Protein AF-W0SGZ9-F1 (afdb_monomer)

Foldseek 3Di:
DDPPPQPPVNVLVLLLVLLVVVLVVCVVVVPQLVQADPLAGVLCVSCVNSVHHSVSCVPRVSNVVVRVVVSVVCVVVVNGDDCPCVPPCPPPPVVVVVVVVVVVVVVVVVVVVVVVVVVVVVVVVVVVVVVVVVVVVVVQVVCCVVPVDGDDD

Secondary structure (DSSP, 8-state):
-------HHHHHHHHHHHHHHHHHHHHHHT-TTTTEETTEE-HHHHHHHTTS-HHHHHH-HHHHHHHHHHHHHHHHTTSS--GGGTTT-TT-HHHHHHHHHHHHHHHHHHHHHHHHHHHHHHHHHHHHHHHHHHHHHHHHHHHHHHHSSPPP-

Structure (mmCIF, N/CA/C/O backbone):
data_AF-W0SGZ9-F1
#
_entry.id   AF-W0SGZ9-F1
#
loop_
_atom_site.group_PDB
_atom_site.id
_atom_site.type_symbol
_atom_site.label_atom_id
_atom_site.label_alt_id
_atom_site.label_comp_id
_atom_site.label_asym_id
_atom_site.label_entity_id
_atom_site.label_seq_id
_atom_site.pdbx_PDB_ins_code
_atom_site.Cartn_x
_atom_site.Cartn_y
_atom_site.Cartn_z
_atom_site.occupancy
_atom_site.B_iso_or_equiv
_atom_site.auth_seq_id
_atom_site.auth_comp_id
_atom_site.auth_asym_id
_atom_site.auth_atom_id
_atom_site.pdbx_PDB_model_num
ATOM 1 N N . MET A 1 1 ? -41.152 5.517 -8.531 1.00 39.69 1 MET A N 1
ATOM 2 C CA . MET A 1 1 ? -40.254 4.669 -7.718 1.00 39.69 1 MET A CA 1
ATOM 3 C C . MET A 1 1 ? -40.495 5.001 -6.258 1.00 39.69 1 MET A C 1
ATOM 5 O O . MET A 1 1 ? -40.288 6.141 -5.868 1.00 39.69 1 MET A O 1
ATOM 9 N N . ILE A 1 2 ? -41.024 4.054 -5.486 1.00 41.25 2 ILE A N 1
ATOM 10 C CA . ILE A 1 2 ? -41.340 4.243 -4.067 1.00 41.25 2 ILE A CA 1
ATOM 11 C C . ILE A 1 2 ? -40.012 4.235 -3.307 1.00 41.25 2 ILE A C 1
ATOM 13 O O . ILE A 1 2 ? -39.341 3.204 -3.261 1.00 41.25 2 ILE A O 1
ATOM 17 N N . GLN A 1 3 ? -39.609 5.371 -2.736 1.00 47.22 3 GLN A N 1
ATOM 18 C CA . GLN A 1 3 ? -38.579 5.365 -1.703 1.00 47.22 3 GLN A CA 1
ATOM 19 C C . GLN A 1 3 ? -39.160 4.608 -0.507 1.00 47.22 3 GLN A C 1
ATOM 21 O O . GLN A 1 3 ? -39.970 5.150 0.242 1.00 47.22 3 GLN A O 1
ATOM 26 N N . LEU A 1 4 ? -38.811 3.323 -0.362 1.00 51.94 4 LEU A N 1
ATOM 27 C CA . LEU A 1 4 ? -39.098 2.590 0.865 1.00 51.94 4 LEU A CA 1
ATOM 28 C C . LEU A 1 4 ? -38.372 3.316 1.996 1.00 51.94 4 LEU A C 1
ATOM 30 O O . LEU A 1 4 ? -37.148 3.228 2.115 1.00 51.94 4 LEU A O 1
ATOM 34 N N . ASN A 1 5 ? -39.145 4.036 2.804 1.00 58.41 5 ASN A N 1
ATOM 35 C CA . ASN A 1 5 ? -38.713 4.638 4.052 1.00 58.41 5 ASN A CA 1
ATOM 36 C C . ASN A 1 5 ? -38.356 3.499 5.017 1.00 58.41 5 ASN A C 1
ATOM 38 O O . ASN A 1 5 ? -39.192 3.026 5.788 1.00 58.41 5 ASN A O 1
ATOM 42 N N . ARG A 1 6 ? -37.140 2.958 4.882 1.00 61.91 6 ARG A N 1
ATOM 43 C CA . ARG A 1 6 ? -36.626 1.919 5.774 1.00 61.91 6 ARG A CA 1
ATOM 44 C C . ARG A 1 6 ? -36.625 2.501 7.179 1.00 61.91 6 ARG A C 1
ATOM 46 O O . ARG A 1 6 ? -36.028 3.552 7.406 1.00 61.91 6 ARG A O 1
ATOM 53 N N . SER A 1 7 ? -37.282 1.816 8.113 1.00 77.88 7 SER A N 1
ATOM 54 C CA . SER A 1 7 ? -37.241 2.202 9.526 1.00 77.88 7 SER A CA 1
ATOM 55 C C . SER A 1 7 ? -35.782 2.326 9.973 1.00 77.88 7 SER A C 1
ATOM 57 O O . SER A 1 7 ? -34.932 1.548 9.529 1.00 77.88 7 SER A O 1
ATOM 59 N N . GLY A 1 8 ? -35.479 3.266 10.873 1.00 73.06 8 GLY A N 1
ATOM 60 C CA . GLY A 1 8 ? -34.124 3.443 11.410 1.00 73.06 8 GLY A CA 1
ATOM 61 C C . GLY A 1 8 ? -33.523 2.136 11.947 1.00 73.06 8 GLY A C 1
ATOM 62 O O . GLY A 1 8 ? -32.326 1.902 11.804 1.00 73.06 8 GLY A O 1
ATOM 63 N N . GLN A 1 9 ? -34.366 1.227 12.448 1.00 77.44 9 GLN A N 1
ATOM 64 C CA . GLN A 1 9 ? -33.966 -0.120 12.866 1.00 77.44 9 GLN A CA 1
ATOM 65 C C . GLN A 1 9 ? -33.533 -1.013 11.691 1.00 77.44 9 GLN A C 1
ATOM 67 O O . GLN A 1 9 ? -32.515 -1.693 11.772 1.00 77.44 9 GLN A O 1
ATOM 72 N N . GLN A 1 10 ? -34.254 -0.984 10.567 1.00 81.69 10 GLN A N 1
ATOM 73 C CA . GLN A 1 10 ? -33.888 -1.744 9.364 1.00 81.69 10 GLN A CA 1
ATOM 74 C C . GLN A 1 10 ? -32.591 -1.216 8.743 1.00 81.69 10 GLN A C 1
ATOM 76 O O . GLN A 1 10 ? -31.766 -1.996 8.268 1.00 81.69 10 GLN A O 1
ATOM 81 N N . LEU A 1 11 ? -32.390 0.106 8.769 1.00 81.88 11 LEU A N 1
ATOM 82 C CA . LEU A 1 11 ? -31.142 0.718 8.319 1.00 81.88 11 LEU A CA 1
ATOM 83 C C . LEU A 1 11 ? -29.972 0.333 9.237 1.00 81.88 11 LEU A C 1
ATOM 85 O O . LEU A 1 11 ? -28.889 0.018 8.747 1.00 81.88 11 LEU A O 1
ATOM 89 N N . ALA A 1 12 ? -30.199 0.288 10.553 1.00 82.25 12 ALA A N 1
ATOM 90 C CA . ALA A 1 12 ? -29.200 -0.153 11.521 1.00 82.25 12 ALA A CA 1
ATOM 91 C C . ALA A 1 12 ? -28.751 -1.602 11.267 1.00 82.25 12 ALA A C 1
ATOM 93 O O . ALA A 1 12 ? -27.548 -1.857 11.227 1.00 82.25 12 ALA A O 1
ATOM 94 N N . VAL A 1 13 ? -29.691 -2.521 11.020 1.00 84.81 13 VAL A N 1
ATOM 95 C CA . VAL A 1 13 ? -29.387 -3.924 10.679 1.00 84.81 13 VAL A CA 1
ATOM 96 C C . VAL A 1 13 ? -28.627 -4.025 9.354 1.00 84.81 13 VAL A C 1
ATOM 98 O O . VAL A 1 13 ? -27.634 -4.745 9.263 1.00 84.81 13 VAL A O 1
ATOM 101 N N . ALA A 1 14 ? -29.037 -3.265 8.334 1.00 86.69 14 ALA A N 1
ATOM 102 C CA . ALA A 1 14 ? -28.352 -3.257 7.042 1.00 86.69 14 ALA A CA 1
ATOM 103 C C . ALA A 1 14 ? -26.893 -2.779 7.150 1.00 86.69 14 ALA A C 1
ATOM 105 O O . ALA A 1 14 ? -26.020 -3.327 6.482 1.00 86.69 14 ALA A O 1
ATOM 106 N N . ASN A 1 15 ? -26.617 -1.793 8.007 1.00 87.25 15 ASN A N 1
ATOM 107 C CA . ASN A 1 15 ? -25.258 -1.294 8.224 1.00 87.25 15 ASN A CA 1
ATOM 108 C C . ASN A 1 15 ? -24.363 -2.308 8.949 1.00 87.25 15 ASN A C 1
ATOM 110 O O . ASN A 1 15 ? -23.189 -2.418 8.610 1.00 87.25 15 ASN A O 1
ATOM 114 N N . VAL A 1 16 ? -24.910 -3.076 9.898 1.00 88.31 16 VAL A N 1
ATOM 115 C CA . VAL A 1 16 ? -24.170 -4.171 10.551 1.00 88.31 16 VAL A CA 1
ATOM 116 C C . VAL A 1 16 ? -23.802 -5.245 9.534 1.00 88.31 16 VAL A C 1
ATOM 118 O O . VAL A 1 16 ? -22.662 -5.698 9.518 1.00 88.31 16 VAL A O 1
ATOM 121 N N . LYS A 1 17 ? -24.737 -5.605 8.644 1.00 89.75 17 LYS A N 1
ATOM 122 C CA . LYS A 1 17 ? -24.463 -6.573 7.578 1.00 89.75 17 LYS A CA 1
ATOM 123 C C . LYS A 1 17 ? -23.340 -6.094 6.653 1.00 89.75 17 LYS A C 1
ATOM 125 O O . LYS A 1 17 ? -22.381 -6.823 6.458 1.00 89.75 17 LYS A O 1
ATOM 130 N N . LYS A 1 18 ? -23.421 -4.849 6.165 1.00 90.06 18 LYS A N 1
ATOM 131 C CA . LYS A 1 18 ? -22.369 -4.236 5.334 1.00 90.06 18 LYS A CA 1
ATOM 132 C C . LYS A 1 18 ? -20.995 -4.275 6.005 1.00 90.06 18 LYS A C 1
ATOM 134 O O . LYS A 1 18 ? -20.011 -4.592 5.353 1.00 90.06 18 LYS A O 1
ATOM 139 N N . PHE A 1 19 ? -20.941 -3.962 7.301 1.00 91.44 19 PHE A N 1
ATOM 140 C CA . PHE A 1 19 ? -19.699 -4.025 8.067 1.00 91.44 19 PHE A CA 1
ATOM 141 C C . PHE A 1 19 ? -19.161 -5.459 8.157 1.00 91.44 19 PHE A C 1
ATOM 143 O O . PHE A 1 19 ? -17.977 -5.671 7.937 1.00 91.44 19 PHE A O 1
ATOM 150 N N . GLY A 1 20 ? -20.019 -6.448 8.426 1.00 89.38 20 GLY A N 1
ATOM 151 C CA . GLY A 1 20 ? -19.618 -7.857 8.464 1.00 89.38 20 GLY A CA 1
ATOM 152 C C . GLY A 1 20 ? -19.098 -8.379 7.121 1.00 89.38 20 GLY A C 1
ATOM 153 O O . GLY A 1 20 ? -18.070 -9.051 7.094 1.00 89.38 20 GLY A O 1
ATOM 154 N N . ASP A 1 21 ? -19.765 -8.024 6.019 1.00 90.25 21 ASP A N 1
ATOM 155 C CA . ASP A 1 21 ? -19.337 -8.394 4.664 1.00 90.25 21 ASP A CA 1
ATOM 156 C C . ASP A 1 21 ? -17.947 -7.798 4.352 1.00 90.25 21 ASP A C 1
ATOM 158 O O . ASP A 1 21 ? -17.057 -8.507 3.886 1.00 90.25 21 ASP A O 1
ATOM 162 N N . TRP A 1 22 ? -17.727 -6.524 4.704 1.00 91.94 22 TRP A N 1
ATOM 163 C CA . TRP A 1 22 ? -16.427 -5.858 4.562 1.00 91.94 22 TRP A CA 1
ATOM 164 C C . TRP A 1 22 ? -15.330 -6.516 5.412 1.00 91.94 22 TRP A C 1
ATOM 166 O O . TRP A 1 22 ? -14.217 -6.723 4.932 1.00 91.94 22 TRP A O 1
ATOM 176 N N . VAL A 1 23 ? -15.635 -6.898 6.658 1.00 89.88 23 VAL A N 1
ATOM 177 C CA . VAL A 1 23 ? -14.679 -7.609 7.522 1.00 89.88 23 VAL A CA 1
ATOM 178 C C . VAL A 1 23 ? -14.253 -8.934 6.901 1.00 89.88 23 VAL A C 1
ATOM 180 O O . VAL A 1 23 ? -13.063 -9.228 6.885 1.00 89.88 23 VAL A O 1
ATOM 183 N N . ALA A 1 24 ? -15.196 -9.716 6.371 1.00 88.31 24 ALA A N 1
ATOM 184 C CA . ALA A 1 24 ? -14.888 -10.997 5.739 1.00 88.31 24 ALA A CA 1
ATOM 185 C C . ALA A 1 24 ? -14.006 -10.829 4.490 1.00 88.31 24 ALA A C 1
ATOM 187 O O . ALA A 1 24 ? -13.086 -11.617 4.271 1.00 88.31 24 ALA A O 1
ATOM 188 N N . GLU A 1 25 ? -14.258 -9.787 3.693 1.00 89.19 25 GLU A N 1
ATOM 189 C CA . GLU A 1 25 ? -13.444 -9.450 2.524 1.00 89.19 25 GLU A CA 1
ATOM 190 C C . GLU A 1 25 ? -12.001 -9.094 2.919 1.00 89.19 25 GLU A C 1
ATOM 192 O O . GLU A 1 25 ? -11.051 -9.601 2.321 1.00 89.19 25 GLU A O 1
ATOM 197 N N . ARG A 1 26 ? -11.823 -8.273 3.961 1.00 89.06 26 ARG A N 1
ATOM 198 C CA . ARG A 1 26 ? -10.494 -7.868 4.455 1.00 89.06 26 ARG A CA 1
ATOM 199 C C . ARG A 1 26 ? -9.766 -8.992 5.192 1.00 89.06 26 ARG A C 1
ATOM 201 O O . ARG A 1 26 ? -8.555 -9.131 5.046 1.00 89.06 26 ARG A O 1
ATOM 208 N N . ASP A 1 27 ? -10.481 -9.866 5.900 1.00 85.06 27 ASP A N 1
ATOM 209 C CA . ASP A 1 27 ? -9.891 -11.076 6.487 1.00 85.06 27 ASP A CA 1
ATOM 210 C C . ASP A 1 27 ? -9.323 -12.014 5.407 1.00 85.06 27 ASP A C 1
ATOM 212 O O . ASP A 1 27 ? -8.288 -12.642 5.630 1.00 85.06 27 ASP A O 1
ATOM 216 N N . ALA A 1 28 ? -9.954 -12.083 4.229 1.00 83.88 28 ALA A N 1
ATOM 217 C CA . ALA A 1 28 ? -9.439 -12.849 3.095 1.00 83.88 28 ALA A CA 1
ATOM 218 C C . ALA A 1 28 ? -8.247 -12.166 2.397 1.00 83.88 28 ALA A C 1
ATOM 220 O O . ALA A 1 28 ? -7.344 -12.856 1.923 1.00 83.88 28 ALA A O 1
ATOM 221 N N . ALA A 1 29 ? -8.237 -10.831 2.333 1.00 86.25 29 ALA A N 1
ATOM 222 C CA . ALA A 1 29 ? -7.163 -10.054 1.711 1.00 86.25 29 ALA A CA 1
ATOM 223 C C . ALA A 1 29 ? -5.905 -9.936 2.594 1.00 86.25 29 ALA A C 1
ATOM 225 O O . ALA A 1 29 ? -4.790 -9.906 2.075 1.00 86.25 29 ALA A O 1
ATOM 226 N N . GLY A 1 30 ? -6.063 -9.899 3.921 1.00 81.81 30 GLY A N 1
ATOM 227 C CA . GLY A 1 30 ? -4.954 -9.781 4.873 1.00 81.81 30 GLY A CA 1
ATOM 228 C C . GLY A 1 30 ? -4.295 -8.395 4.913 1.00 81.81 30 GLY A C 1
ATOM 229 O O . GLY A 1 30 ? -3.173 -8.262 5.396 1.00 81.81 30 GLY A O 1
ATOM 230 N N . ASP A 1 31 ? -4.985 -7.360 4.440 1.00 84.50 31 ASP A N 1
ATOM 231 C CA . ASP A 1 31 ? -4.516 -5.979 4.243 1.00 84.50 31 ASP A CA 1
ATOM 232 C C . ASP A 1 31 ? -4.796 -5.049 5.444 1.00 84.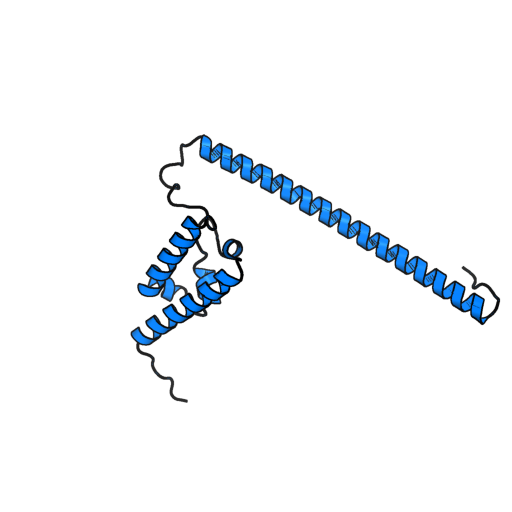50 31 ASP A C 1
ATOM 234 O O . ASP A 1 31 ? -4.797 -3.823 5.340 1.00 84.50 31 ASP A O 1
ATOM 238 N N . TRP A 1 32 ? -4.979 -5.615 6.640 1.00 83.81 32 TRP A N 1
ATOM 239 C CA . TRP A 1 32 ? -5.332 -4.879 7.864 1.00 83.81 32 TRP A CA 1
ATOM 240 C C . TRP A 1 32 ? -4.364 -3.744 8.245 1.00 83.81 32 TRP A C 1
ATOM 242 O O . TRP A 1 32 ? -4.755 -2.810 8.952 1.00 83.81 32 TRP A O 1
ATOM 252 N N . GLN A 1 33 ? -3.106 -3.809 7.799 1.00 78.75 33 GLN A N 1
ATOM 253 C CA . GLN A 1 33 ? -2.095 -2.783 8.075 1.00 78.75 33 GLN A CA 1
ATOM 254 C C . GLN A 1 33 ? -2.419 -1.448 7.396 1.00 78.75 33 GLN A C 1
ATOM 256 O O . GLN A 1 33 ? -2.195 -0.403 8.007 1.00 78.75 33 GLN A O 1
ATOM 261 N N . ASP A 1 34 ? -3.015 -1.480 6.204 1.00 80.50 34 ASP A N 1
ATOM 262 C CA . ASP A 1 34 ? -3.357 -0.276 5.437 1.00 80.50 34 ASP A CA 1
ATOM 263 C C . ASP A 1 34 ? -4.504 0.500 6.099 1.00 80.50 34 ASP A C 1
ATOM 265 O O . ASP A 1 34 ? -4.544 1.728 6.078 1.00 80.50 34 ASP A O 1
ATOM 269 N N . TYR A 1 35 ? -5.382 -0.219 6.804 1.00 82.88 35 TYR A N 1
ATOM 270 C CA . TYR A 1 35 ? -6.522 0.338 7.535 1.00 82.88 35 TYR A CA 1
ATOM 271 C C . TYR A 1 35 ? -6.217 0.672 9.002 1.00 82.88 35 TYR A C 1
ATOM 273 O O . TYR A 1 35 ? -7.104 1.111 9.747 1.00 82.88 35 TYR A O 1
AT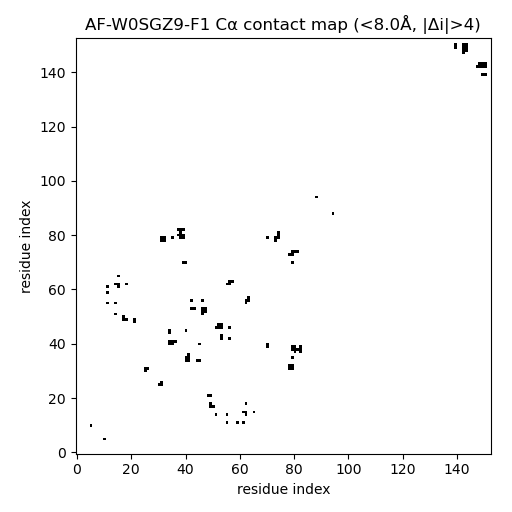OM 281 N N . THR A 1 36 ? -4.971 0.481 9.443 1.00 82.06 36 THR A N 1
ATOM 282 C CA . THR A 1 36 ? -4.551 0.710 10.826 1.00 82.06 36 THR A CA 1
ATOM 283 C C . THR A 1 36 ? -3.759 2.005 10.953 1.00 82.06 36 THR A C 1
ATOM 285 O O . THR A 1 36 ? -2.703 2.185 10.354 1.00 82.06 36 THR A O 1
ATOM 288 N N . ARG A 1 37 ? -4.213 2.909 11.828 1.00 75.94 37 ARG A N 1
ATOM 289 C CA . ARG A 1 37 ? -3.532 4.174 12.120 1.00 75.94 37 ARG A CA 1
ATOM 290 C C . ARG A 1 37 ? -3.351 4.357 13.622 1.00 75.94 37 ARG A C 1
ATOM 292 O O . ARG A 1 37 ? -4.319 4.402 14.373 1.00 75.94 37 ARG A O 1
ATOM 299 N N . ALA A 1 38 ? -2.095 4.485 14.056 1.00 66.69 38 ALA A N 1
ATOM 300 C CA . ALA A 1 38 ? -1.725 4.637 15.469 1.00 66.69 38 ALA A CA 1
ATOM 301 C C . ALA A 1 38 ? -2.301 3.530 16.384 1.00 66.69 38 ALA A C 1
ATOM 303 O O . ALA A 1 38 ? -2.761 3.812 17.487 1.00 66.69 38 ALA A O 1
ATOM 304 N N . GLY A 1 39 ? -2.309 2.278 15.905 1.00 68.62 39 GLY A N 1
ATOM 305 C CA . GLY A 1 39 ? -2.787 1.114 16.666 1.00 68.62 39 GLY A CA 1
ATOM 306 C C . GLY A 1 39 ? -4.310 1.025 16.825 1.00 68.62 39 GLY A C 1
ATOM 307 O O . GLY A 1 39 ? -4.804 0.285 17.673 1.00 68.62 39 GLY A O 1
ATOM 308 N N . LYS A 1 40 ? -5.066 1.782 16.022 1.00 78.50 40 LYS A N 1
ATOM 309 C CA . LYS A 1 40 ? -6.530 1.710 15.935 1.00 78.50 40 LYS A CA 1
ATOM 310 C C . LYS A 1 40 ? -6.964 1.650 14.478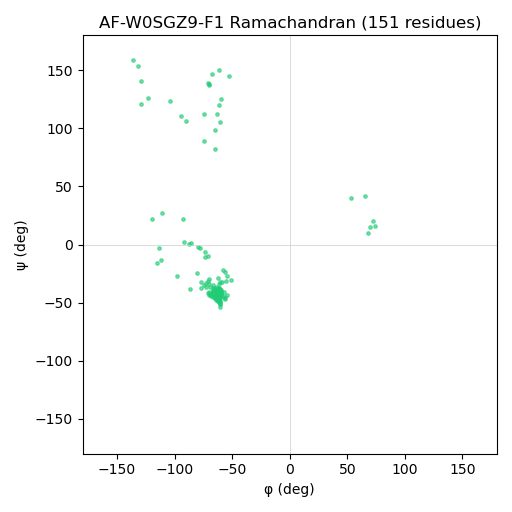 1.00 78.50 40 LYS A C 1
ATOM 312 O O . LYS A 1 40 ? -6.267 2.161 13.601 1.00 78.50 40 LYS A O 1
ATOM 317 N N . LEU A 1 41 ? -8.128 1.066 14.225 1.00 84.94 41 LEU A N 1
ATOM 318 C CA . LEU A 1 41 ? -8.699 1.033 12.885 1.00 84.94 41 LEU A CA 1
ATOM 319 C C . LEU A 1 41 ? -9.185 2.425 12.455 1.00 84.94 41 LEU A C 1
ATOM 321 O O . LEU A 1 41 ? -9.800 3.167 13.232 1.00 84.94 41 LEU A O 1
ATOM 325 N N . ASN A 1 42 ? -8.933 2.790 11.198 1.00 87.06 42 ASN A N 1
ATOM 326 C CA . ASN A 1 42 ? -9.355 4.072 10.647 1.00 87.06 42 ASN A CA 1
ATOM 327 C C . ASN A 1 42 ? -10.867 4.088 10.360 1.00 87.06 42 ASN A C 1
ATOM 329 O O . ASN A 1 42 ? -11.330 3.795 9.262 1.00 87.06 42 ASN A O 1
ATOM 333 N N . ARG A 1 43 ? -11.657 4.488 11.361 1.00 87.56 43 ARG A N 1
ATOM 334 C CA . ARG A 1 43 ? -13.134 4.491 11.309 1.00 87.56 43 ARG A CA 1
ATOM 335 C C . ARG A 1 43 ? -13.730 5.280 10.140 1.00 87.56 43 ARG A C 1
ATOM 337 O O . ARG A 1 43 ? -14.816 4.936 9.685 1.00 87.56 43 ARG A O 1
ATOM 344 N N . SER A 1 44 ? -13.066 6.345 9.688 1.00 85.62 44 SER A N 1
ATOM 345 C CA . SER A 1 44 ? -13.538 7.151 8.552 1.00 85.62 44 SER A CA 1
ATOM 346 C C . SER A 1 44 ? -13.401 6.398 7.235 1.00 85.62 44 SER A C 1
ATOM 348 O O . SER A 1 44 ? -14.309 6.420 6.413 1.00 85.62 44 SER A O 1
ATOM 350 N N . GLU A 1 45 ? -12.280 5.710 7.061 1.00 85.56 45 GLU A N 1
ATOM 351 C CA . GLU A 1 45 ? -11.979 4.923 5.869 1.00 85.56 45 GLU A CA 1
ATOM 352 C C . GLU A 1 45 ? -12.860 3.677 5.802 1.00 85.56 45 GLU A C 1
ATOM 354 O O . GLU A 1 45 ? -13.512 3.443 4.793 1.00 85.56 45 GLU A O 1
ATOM 359 N N . ILE A 1 46 ? -13.036 2.991 6.933 1.00 87.69 46 ILE A N 1
ATOM 360 C CA . ILE A 1 46 ? -13.985 1.878 7.069 1.00 87.69 46 ILE A CA 1
ATOM 361 C C . ILE A 1 46 ? -15.407 2.300 6.690 1.00 87.69 46 ILE A C 1
ATOM 363 O O . ILE A 1 46 ? -16.099 1.577 5.980 1.00 87.69 46 ILE A O 1
ATOM 367 N N . ALA A 1 47 ? -15.865 3.463 7.159 1.00 87.56 47 ALA A N 1
ATOM 368 C CA . ALA A 1 47 ? -17.204 3.952 6.845 1.00 87.56 47 ALA A CA 1
ATOM 369 C C . ALA A 1 47 ? -17.379 4.214 5.338 1.00 87.56 47 ALA A C 1
ATOM 371 O O . ALA A 1 47 ? -18.410 3.849 4.766 1.00 87.56 47 ALA A O 1
ATOM 372 N N . ASN A 1 48 ? -16.356 4.787 4.695 1.00 87.38 48 ASN A N 1
ATOM 373 C CA . ASN A 1 48 ? -16.346 5.018 3.251 1.00 87.38 48 ASN A CA 1
ATOM 374 C C . ASN A 1 48 ? -16.411 3.698 2.471 1.00 87.38 48 ASN A C 1
ATOM 376 O O . ASN A 1 48 ? -17.274 3.557 1.607 1.00 87.38 48 ASN A O 1
ATOM 380 N N . GLU A 1 49 ? -15.572 2.723 2.825 1.00 87.31 49 GLU A N 1
ATOM 381 C CA . GLU A 1 49 ? -15.518 1.401 2.185 1.00 87.31 49 GLU A CA 1
ATOM 382 C C . GLU A 1 49 ? -16.819 0.609 2.375 1.00 87.31 49 GLU A C 1
ATOM 384 O O . GLU A 1 49 ? -17.375 0.054 1.430 1.00 87.31 49 GLU A O 1
ATOM 389 N N . CYS A 1 50 ? -17.380 0.620 3.586 1.00 85.75 50 CYS A N 1
ATOM 390 C CA . CYS A 1 50 ? -18.659 -0.032 3.869 1.00 85.75 50 CYS A CA 1
ATOM 391 C C . CYS A 1 50 ? -19.862 0.699 3.232 1.00 85.75 50 CYS A C 1
ATOM 393 O O . CYS A 1 50 ? -20.996 0.203 3.268 1.00 85.75 50 CYS A O 1
ATOM 395 N N . GLY A 1 51 ? -19.665 1.908 2.695 1.00 84.44 51 GLY A N 1
ATOM 396 C CA . GLY A 1 51 ? -20.718 2.711 2.082 1.00 84.44 51 GLY A CA 1
ATOM 397 C C . GLY A 1 51 ? -21.792 3.156 3.079 1.00 84.44 51 GLY A C 1
ATOM 398 O O . GLY A 1 51 ? -22.992 3.071 2.779 1.00 84.44 51 GLY A O 1
ATOM 399 N N . PHE A 1 52 ? -21.387 3.581 4.281 1.00 86.56 52 PHE A N 1
ATOM 400 C CA . PHE A 1 52 ? -22.263 4.246 5.249 1.00 86.56 52 PHE A CA 1
ATOM 401 C C . PHE A 1 52 ? -21.586 5.465 5.892 1.00 86.56 52 PHE A C 1
ATOM 403 O O . PHE A 1 52 ? -20.371 5.596 5.917 1.00 86.56 52 PHE A O 1
ATOM 410 N N . ALA A 1 53 ? -22.378 6.392 6.433 1.00 86.19 53 ALA A N 1
ATOM 411 C CA . ALA A 1 53 ? -21.832 7.598 7.053 1.00 86.19 53 ALA A CA 1
ATOM 412 C C . ALA A 1 53 ? -21.053 7.280 8.342 1.00 86.19 53 ALA A C 1
ATOM 414 O O . ALA A 1 53 ? -21.467 6.432 9.132 1.00 86.19 53 ALA A O 1
ATOM 415 N N . LEU A 1 54 ? -19.995 8.045 8.633 1.00 87.25 54 LEU A N 1
ATOM 416 C CA . LEU A 1 54 ? -19.232 7.936 9.888 1.00 87.25 54 LEU A CA 1
ATOM 417 C C . LEU A 1 54 ? -20.117 8.070 11.146 1.00 87.25 54 LEU A C 1
ATOM 419 O O . LEU A 1 54 ? -19.800 7.513 12.199 1.00 87.25 54 LEU A O 1
ATOM 423 N N . SER A 1 55 ? -21.245 8.783 11.049 1.00 86.00 55 SER A N 1
ATOM 424 C CA . SER A 1 55 ? -22.240 8.876 12.124 1.00 86.00 55 SER A CA 1
ATOM 425 C C . SER A 1 55 ? -22.800 7.512 12.527 1.00 86.00 55 SER A C 1
ATOM 427 O O . SER A 1 55 ? -23.059 7.307 13.708 1.00 86.00 55 SER A O 1
ATOM 429 N N . VAL A 1 56 ? -22.913 6.559 11.598 1.00 86.06 56 VAL A N 1
ATOM 430 C CA . VAL A 1 56 ? -23.385 5.196 11.870 1.00 86.06 56 VAL A CA 1
ATOM 431 C C . VAL A 1 56 ? -22.442 4.476 12.827 1.00 86.06 56 VAL A C 1
ATOM 433 O O . VAL A 1 56 ? -22.915 3.864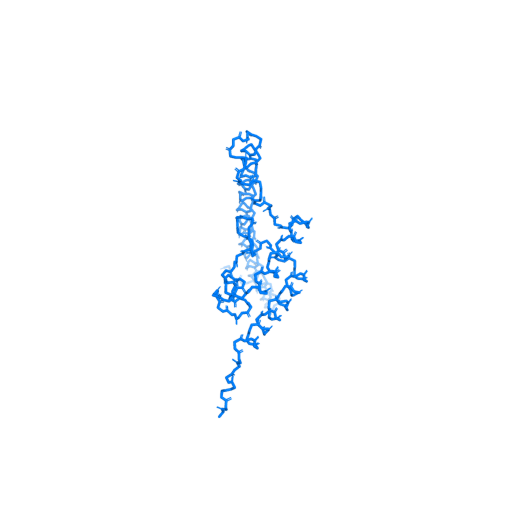 13.777 1.00 86.06 56 VAL A O 1
ATOM 436 N N . VAL A 1 57 ? -21.123 4.619 12.654 1.00 84.38 57 VAL A N 1
ATOM 437 C CA . VAL A 1 57 ? -20.121 4.033 13.567 1.00 84.38 57 VAL A CA 1
ATOM 438 C C . VAL A 1 57 ? -20.277 4.577 14.991 1.00 84.38 57 VAL A C 1
ATOM 440 O O . VAL A 1 57 ? -20.012 3.876 15.963 1.00 84.38 57 VAL A O 1
ATOM 443 N N . ARG A 1 58 ? -20.715 5.836 15.130 1.00 83.00 58 ARG A N 1
ATOM 444 C CA . ARG A 1 58 ? -20.884 6.503 16.431 1.00 83.00 58 ARG A CA 1
ATOM 445 C C . ARG A 1 58 ? -22.245 6.234 17.076 1.00 83.00 58 ARG A C 1
ATOM 447 O O . ARG A 1 58 ? -22.316 6.124 18.294 1.00 83.00 58 ARG A O 1
ATOM 454 N N . GLN A 1 59 ? -23.311 6.184 16.278 1.00 85.06 59 GLN A N 1
ATOM 455 C CA . GLN A 1 59 ? -24.700 6.151 16.749 1.00 85.06 59 GLN A CA 1
ATOM 456 C C . GLN A 1 59 ? -25.300 4.745 16.785 1.00 85.06 59 GLN A C 1
ATOM 458 O O . GLN A 1 59 ? -26.214 4.508 17.568 1.00 85.06 59 GLN A O 1
ATOM 463 N N . ASN A 1 60 ? -24.824 3.817 15.949 1.00 88.06 60 ASN A N 1
ATOM 464 C CA . ASN A 1 60 ? -25.334 2.451 15.921 1.00 88.06 60 ASN A CA 1
ATOM 465 C C . ASN A 1 60 ? -24.536 1.577 16.907 1.00 88.06 60 ASN A C 1
ATOM 467 O O . ASN A 1 60 ? -23.396 1.209 16.601 1.00 88.06 60 ASN A O 1
ATOM 471 N N . PRO A 1 61 ? -25.113 1.203 18.067 1.00 86.56 61 PRO A N 1
ATOM 472 C CA . PRO A 1 61 ? -24.400 0.425 19.077 1.00 86.56 61 PRO A CA 1
ATOM 473 C C . PRO A 1 61 ? -23.967 -0.952 18.562 1.00 86.56 61 PRO A C 1
ATOM 475 O O . PRO A 1 61 ? -22.929 -1.451 18.984 1.00 86.56 61 PRO A O 1
ATOM 478 N N . ALA A 1 62 ? -24.701 -1.543 17.614 1.00 86.69 62 ALA A N 1
ATOM 479 C CA . ALA A 1 62 ? -24.353 -2.844 17.050 1.00 86.69 62 ALA A CA 1
ATOM 480 C C . ALA A 1 62 ? -23.096 -2.779 16.166 1.00 86.69 62 ALA A C 1
ATOM 482 O O . ALA A 1 62 ? -22.233 -3.645 16.265 1.00 86.69 62 ALA A O 1
ATOM 483 N N . VAL A 1 63 ? -22.949 -1.726 15.350 1.00 87.31 63 VAL A N 1
ATOM 484 C CA . VAL A 1 63 ? -21.728 -1.509 14.546 1.00 87.31 63 VAL A CA 1
ATOM 485 C C . VAL A 1 63 ? -20.540 -1.214 15.456 1.00 87.31 63 VAL A C 1
ATOM 487 O O . VAL A 1 63 ? -19.451 -1.732 15.232 1.00 87.31 63 VAL A O 1
ATOM 490 N N . LYS A 1 64 ? -20.753 -0.425 16.513 1.00 87.69 64 LYS A N 1
ATOM 491 C CA . LYS A 1 64 ? -19.713 -0.137 17.501 1.00 87.69 64 LYS A CA 1
ATOM 492 C C . LYS A 1 64 ? -19.212 -1.412 18.190 1.00 87.69 64 LYS A C 1
ATOM 494 O O . LYS A 1 64 ? -18.007 -1.630 18.228 1.00 87.69 64 LYS A O 1
ATOM 499 N N . ALA A 1 65 ? -20.122 -2.261 18.669 1.00 87.38 65 ALA A N 1
ATOM 500 C CA . ALA A 1 65 ? -19.766 -3.532 19.300 1.00 87.38 65 ALA A CA 1
ATOM 501 C C . ALA A 1 65 ? -19.037 -4.477 18.327 1.00 87.38 65 ALA A C 1
ATOM 503 O O . ALA A 1 65 ? -18.046 -5.106 18.698 1.00 87.38 65 ALA A O 1
ATOM 504 N N . ALA A 1 66 ? -19.480 -4.542 17.065 1.00 88.00 66 ALA A N 1
ATOM 505 C CA . ALA A 1 66 ? -18.806 -5.331 16.035 1.00 88.00 66 ALA A CA 1
ATOM 506 C C . ALA A 1 66 ? -17.376 -4.828 15.768 1.00 88.00 66 ALA A C 1
ATOM 508 O O . ALA A 1 66 ? -16.455 -5.630 15.638 1.00 88.00 66 ALA A O 1
ATOM 509 N N . LEU A 1 67 ? -17.174 -3.508 15.749 1.00 88.50 67 LEU A N 1
ATOM 510 C CA . LEU A 1 67 ? -15.862 -2.889 15.568 1.00 88.50 67 LEU A CA 1
ATOM 511 C C . LEU A 1 67 ? -14.931 -3.149 16.761 1.00 88.50 67 LEU A C 1
ATOM 513 O O . LEU A 1 67 ? -13.775 -3.499 16.558 1.00 88.50 67 LEU A O 1
ATOM 517 N N . GLU A 1 68 ? -15.425 -3.038 17.996 1.00 87.31 68 GLU A N 1
ATOM 518 C CA . GLU A 1 68 ? -14.649 -3.362 19.206 1.00 87.31 68 GLU A CA 1
ATOM 519 C C . GLU A 1 68 ? -14.258 -4.851 19.261 1.00 87.31 68 GLU A C 1
ATOM 521 O O . GLU A 1 68 ? -13.130 -5.193 19.629 1.00 87.31 68 GLU A O 1
ATOM 526 N N . THR A 1 69 ? -15.163 -5.738 18.835 1.00 88.12 69 THR A N 1
ATOM 527 C CA . THR A 1 69 ? -14.888 -7.180 18.713 1.00 88.12 69 T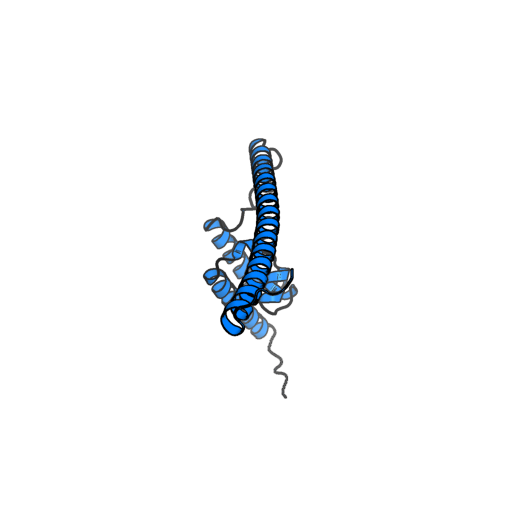HR A CA 1
ATOM 528 C C . THR A 1 69 ? -13.802 -7.441 17.670 1.00 88.12 69 THR A C 1
ATOM 530 O O . THR A 1 69 ? -12.854 -8.181 17.932 1.00 88.12 69 THR A O 1
ATOM 533 N N . LEU A 1 70 ? -13.897 -6.785 16.508 1.00 88.44 70 LEU A N 1
ATOM 534 C CA . LEU A 1 70 ? -12.894 -6.871 15.452 1.00 88.44 70 LEU A CA 1
ATOM 535 C C . LEU A 1 70 ? -11.528 -6.383 15.945 1.00 88.44 70 LEU A C 1
ATOM 537 O O . LEU A 1 70 ? -10.550 -7.114 15.827 1.00 88.44 70 LEU A O 1
ATOM 541 N N . GLU A 1 71 ? -11.458 -5.195 16.549 1.00 87.94 71 GLU A N 1
ATOM 542 C CA . GLU A 1 71 ? -10.215 -4.642 17.100 1.00 87.94 71 GLU A CA 1
ATOM 543 C C . GLU A 1 71 ? -9.585 -5.586 18.136 1.00 87.94 71 GLU A C 1
ATOM 545 O O . GLU A 1 71 ? -8.372 -5.784 18.124 1.00 87.94 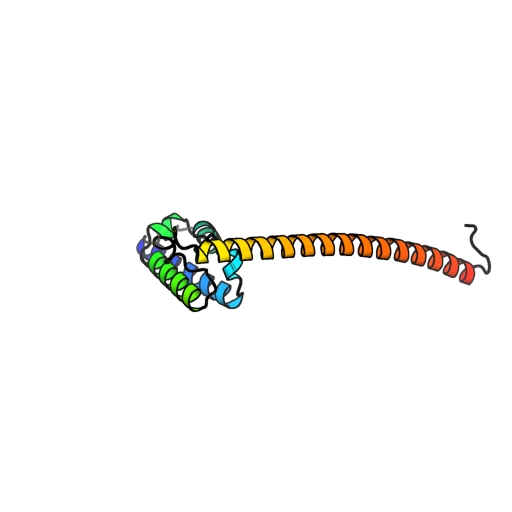71 GLU A O 1
ATOM 550 N N . THR A 1 72 ? -10.396 -6.212 18.995 1.00 86.19 72 THR A N 1
ATOM 551 C CA . THR A 1 72 ? -9.922 -7.226 19.952 1.00 86.19 72 THR A CA 1
ATOM 552 C C . THR A 1 72 ? -9.340 -8.442 19.238 1.00 86.19 72 THR A C 1
ATOM 554 O O . THR A 1 72 ? -8.207 -8.822 19.522 1.00 86.19 72 THR A O 1
ATOM 557 N N . SER A 1 73 ? -10.051 -8.995 18.253 1.00 85.19 73 SER A N 1
ATOM 558 C CA . SER A 1 73 ? -9.570 -10.154 17.491 1.00 85.19 73 SER A CA 1
ATOM 559 C C . SER A 1 73 ? -8.280 -9.860 16.713 1.00 85.19 73 SER A C 1
ATOM 561 O O . SER A 1 73 ? -7.364 -10.679 16.682 1.00 85.19 73 SER A O 1
ATOM 563 N N . LEU A 1 74 ? -8.156 -8.665 16.130 1.00 85.06 74 LEU A N 1
ATOM 564 C CA . LEU A 1 74 ? -6.961 -8.249 15.398 1.00 85.06 74 LEU A CA 1
ATOM 565 C C . LEU A 1 74 ? -5.782 -8.000 16.345 1.00 85.06 74 LEU A C 1
ATOM 567 O O . LEU A 1 74 ? -4.635 -8.254 15.977 1.00 85.06 74 LEU A O 1
ATOM 571 N N . ARG A 1 75 ? -6.056 -7.551 17.576 1.00 83.62 75 ARG A N 1
ATOM 572 C CA . ARG A 1 75 ? -5.055 -7.415 18.639 1.00 83.62 75 ARG A CA 1
ATOM 573 C C . ARG A 1 75 ? -4.560 -8.777 19.124 1.00 83.62 75 ARG A C 1
ATOM 575 O O . ARG A 1 75 ? -3.353 -8.952 19.252 1.00 83.62 75 ARG A O 1
ATOM 582 N N . GLU A 1 76 ? -5.454 -9.742 19.333 1.00 81.31 76 GLU A N 1
ATOM 583 C CA . GLU A 1 76 ? -5.095 -11.129 19.680 1.00 81.31 76 GLU A CA 1
ATOM 584 C C . GLU A 1 76 ? -4.254 -11.794 18.584 1.00 81.31 76 GLU A C 1
ATOM 586 O O . GLU A 1 76 ? -3.283 -12.488 18.877 1.00 81.31 76 GLU A O 1
ATOM 591 N N . ARG A 1 77 ? -4.573 -11.521 17.313 1.00 79.38 77 ARG A N 1
ATOM 592 C CA . ARG A 1 77 ? -3.785 -11.968 16.152 1.00 79.38 77 ARG A CA 1
ATOM 593 C C . ARG A 1 77 ? -2.469 -11.194 15.967 1.00 79.38 77 ARG A C 1
ATOM 595 O O . ARG A 1 77 ? -1.690 -11.541 15.085 1.00 79.38 77 ARG A O 1
ATOM 602 N N . GLY A 1 78 ? -2.216 -10.141 16.749 1.00 74.56 78 GLY A N 1
ATOM 603 C CA . GLY A 1 78 ? -1.017 -9.301 16.640 1.00 74.56 78 GLY A CA 1
ATOM 604 C C . GLY A 1 78 ? -0.957 -8.419 15.385 1.00 74.56 78 GLY A C 1
ATOM 605 O O . GLY A 1 78 ? 0.106 -7.895 15.062 1.00 74.56 78 GLY A O 1
ATOM 606 N N . LEU A 1 79 ? -2.078 -8.248 14.675 1.00 75.88 79 LEU A N 1
ATOM 607 C CA . LEU A 1 79 ? 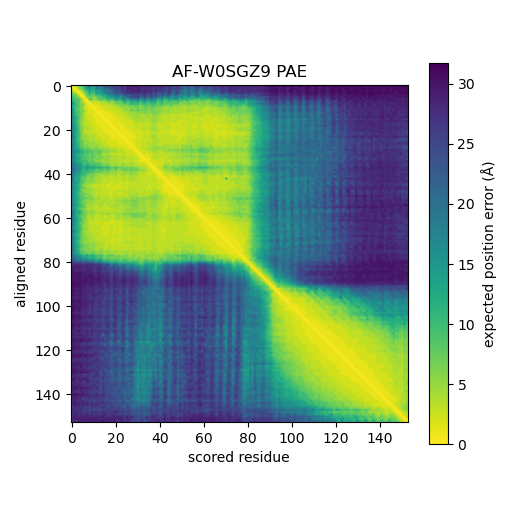-2.169 -7.476 13.429 1.00 75.88 79 LEU A CA 1
ATOM 608 C C . LEU A 1 79 ? -2.276 -5.966 13.679 1.00 75.88 79 LEU A C 1
ATOM 610 O O . LEU A 1 79 ? -1.883 -5.168 12.831 1.00 75.88 79 LEU A O 1
ATOM 614 N N . ILE A 1 80 ? -2.776 -5.570 14.853 1.00 75.44 80 ILE A N 1
ATOM 615 C CA . ILE A 1 80 ? -2.882 -4.173 15.281 1.00 75.44 80 ILE A CA 1
ATOM 616 C C . ILE A 1 80 ? -2.128 -4.001 16.600 1.00 75.44 80 ILE A C 1
ATOM 618 O O . ILE A 1 80 ? -2.382 -4.710 17.574 1.00 75.44 80 ILE A O 1
ATOM 622 N N . GLY A 1 81 ? -1.204 -3.037 16.640 1.00 59.59 81 GLY A N 1
ATOM 623 C CA . GLY A 1 81 ? -0.451 -2.699 17.848 1.00 59.59 81 GLY A CA 1
ATOM 624 C C . GLY A 1 81 ? -1.380 -2.229 18.970 1.00 59.59 81 GLY A C 1
ATOM 625 O O . GLY A 1 81 ? -2.109 -1.253 18.809 1.00 59.59 81 GLY A O 1
ATOM 626 N N . GLY A 1 82 ? -1.367 -2.930 20.106 1.00 53.19 82 GLY A N 1
ATOM 627 C CA . GLY A 1 82 ? -2.250 -2.650 21.236 1.00 53.19 82 GLY A CA 1
ATOM 628 C C . GLY A 1 82 ? -2.010 -1.267 21.846 1.00 53.19 82 GLY A C 1
ATOM 629 O O . GLY A 1 82 ? -0.988 -1.028 22.482 1.00 53.19 82 GLY A O 1
ATOM 630 N N . THR A 1 83 ? -2.977 -0.359 21.708 1.00 47.97 83 THR A N 1
ATOM 631 C CA . THR A 1 83 ? -2.935 0.962 22.360 1.00 47.97 83 THR A CA 1
ATOM 632 C C . THR A 1 83 ? -3.345 0.956 23.832 1.00 47.97 83 THR A C 1
ATOM 634 O O . THR A 1 83 ? -3.271 2.003 24.470 1.00 47.97 83 THR A O 1
ATOM 637 N N . ASP A 1 84 ? -3.748 -0.178 24.407 1.00 45.84 84 ASP A N 1
ATOM 638 C CA . ASP A 1 84 ? -4.201 -0.216 25.809 1.00 45.84 84 ASP A CA 1
ATOM 639 C C . ASP A 1 84 ? -3.044 -0.184 26.825 1.00 45.84 84 ASP A C 1
ATOM 641 O O . ASP A 1 84 ? -3.266 -0.025 28.021 1.00 45.84 84 ASP A O 1
ATOM 645 N N . ALA A 1 85 ? -1.792 -0.185 26.352 1.00 44.22 85 ALA A N 1
ATOM 646 C CA . ALA A 1 85 ? -0.623 0.182 27.155 1.00 44.22 85 ALA A CA 1
ATOM 647 C C . ALA A 1 85 ? -0.314 1.701 27.147 1.00 44.22 85 ALA A C 1
ATOM 649 O O . ALA A 1 85 ? 0.648 2.143 27.774 1.00 44.22 85 ALA A O 1
ATOM 650 N N . SER A 1 86 ? -1.095 2.537 26.446 1.00 43.22 86 SER A N 1
ATOM 651 C CA . SER A 1 86 ? -0.716 3.937 26.162 1.00 43.22 86 SER A CA 1
ATOM 652 C C . SER A 1 86 ? -1.076 4.965 27.252 1.00 43.22 86 SER A C 1
ATOM 654 O O . SER A 1 86 ? -0.754 6.147 27.117 1.00 43.22 86 SER A O 1
ATOM 656 N N . THR A 1 87 ? -1.675 4.553 28.373 1.00 41.25 87 THR A N 1
ATOM 657 C CA . THR A 1 87 ? -1.921 5.458 29.520 1.00 41.25 87 THR A CA 1
ATOM 658 C C . THR A 1 87 ? -1.140 5.133 30.791 1.00 41.25 87 THR A C 1
ATOM 660 O O . THR A 1 87 ? -1.194 5.931 31.718 1.00 41.25 87 THR A O 1
ATOM 663 N N . ALA A 1 88 ? -0.354 4.051 30.824 1.00 38.97 88 ALA A N 1
ATOM 664 C CA . ALA A 1 88 ? 0.522 3.735 31.962 1.00 38.97 88 ALA A CA 1
ATOM 665 C C . ALA A 1 88 ? 2.029 3.778 31.634 1.00 38.97 88 ALA A C 1
ATOM 667 O O . ALA A 1 88 ? 2.840 3.862 32.547 1.00 38.97 88 ALA A O 1
ATOM 668 N N . ALA A 1 89 ? 2.421 3.759 30.353 1.00 43.53 89 ALA A N 1
ATOM 669 C CA . ALA A 1 89 ? 3.817 3.568 29.938 1.00 43.53 89 ALA A CA 1
ATOM 670 C C . ALA A 1 89 ? 4.477 4.809 29.305 1.00 43.53 89 ALA A C 1
ATOM 672 O O . ALA A 1 89 ? 5.384 4.676 28.486 1.00 43.53 89 ALA A O 1
ATOM 673 N N . LYS A 1 90 ? 4.037 6.030 29.643 1.00 44.44 90 LYS A N 1
ATOM 674 C CA . LYS A 1 90 ? 4.731 7.249 29.175 1.00 44.44 90 LYS A CA 1
ATOM 675 C C . LYS A 1 90 ? 6.067 7.504 29.889 1.00 44.44 90 LYS A C 1
ATOM 677 O O . LYS A 1 90 ? 6.856 8.290 29.379 1.00 44.44 90 LYS A O 1
ATOM 682 N N . ASP A 1 91 ? 6.345 6.766 30.964 1.00 48.00 91 ASP A N 1
ATOM 683 C CA . ASP A 1 91 ? 7.583 6.852 31.747 1.00 48.00 91 ASP A CA 1
ATOM 684 C C . ASP A 1 91 ? 8.378 5.527 31.769 1.00 48.00 91 ASP A C 1
ATOM 686 O O . ASP A 1 91 ? 9.182 5.305 32.671 1.00 48.00 91 ASP A O 1
ATOM 690 N N . ASP A 1 92 ? 8.175 4.625 30.795 1.00 55.34 92 ASP A N 1
ATOM 691 C CA . ASP A 1 92 ? 8.996 3.409 30.682 1.00 55.34 92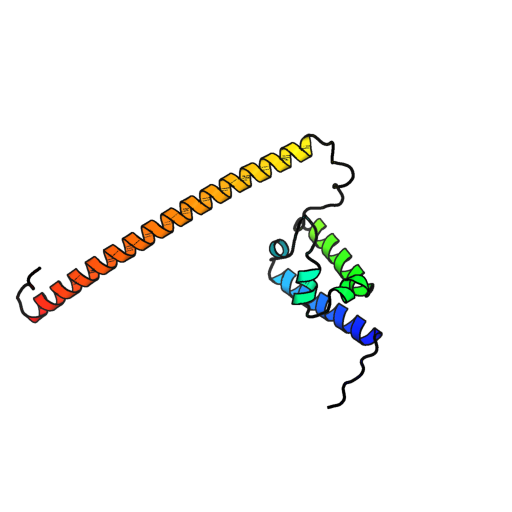 ASP A CA 1
ATOM 692 C C . ASP A 1 92 ? 10.176 3.635 29.706 1.00 55.34 92 ASP A C 1
ATOM 694 O O . ASP A 1 92 ? 9.964 3.743 28.488 1.00 55.34 92 ASP A O 1
ATOM 698 N N . PRO A 1 93 ? 11.438 3.692 30.185 1.00 59.41 93 PRO A N 1
ATOM 699 C CA . PRO A 1 93 ? 12.617 3.859 29.327 1.00 59.41 93 PRO A CA 1
ATOM 700 C C . PRO A 1 93 ? 12.751 2.748 28.272 1.00 59.41 93 PRO A C 1
ATOM 702 O O . PRO A 1 93 ? 13.365 2.955 27.220 1.00 59.41 93 PRO A O 1
ATOM 705 N N . THR A 1 94 ? 12.136 1.589 28.509 1.00 64.31 94 THR A N 1
ATOM 706 C CA . THR A 1 94 ? 12.153 0.434 27.605 1.00 64.31 94 THR A CA 1
ATOM 707 C C . THR A 1 94 ? 11.284 0.659 26.362 1.00 64.31 94 THR A C 1
ATOM 709 O O . THR A 1 94 ? 11.681 0.286 25.254 1.00 64.31 94 THR A O 1
ATOM 712 N N . ALA A 1 95 ? 10.142 1.342 26.509 1.00 58.66 95 ALA A N 1
ATOM 713 C CA . ALA A 1 95 ? 9.234 1.666 25.405 1.00 58.66 95 ALA A CA 1
ATOM 714 C C . ALA A 1 95 ? 9.845 2.706 24.449 1.00 58.66 95 ALA A C 1
ATOM 716 O O . ALA A 1 95 ? 9.827 2.520 23.230 1.00 58.66 95 ALA A O 1
ATOM 717 N N . LEU A 1 96 ? 10.490 3.744 24.993 1.00 66.00 96 LEU A N 1
ATOM 718 C CA . LEU A 1 96 ? 11.207 4.755 24.202 1.00 66.00 96 LEU A CA 1
ATOM 719 C C . LEU A 1 96 ? 12.406 4.160 23.445 1.00 66.00 96 LEU A C 1
ATOM 721 O O . LEU A 1 96 ? 12.697 4.555 22.312 1.00 66.00 96 LEU A O 1
ATOM 725 N N . ALA A 1 97 ? 13.113 3.200 24.049 1.00 69.31 97 ALA A N 1
ATOM 726 C CA . ALA A 1 97 ? 14.208 2.492 23.391 1.00 69.31 97 ALA A CA 1
ATOM 727 C C . ALA A 1 97 ? 13.708 1.623 22.225 1.00 69.31 97 ALA A C 1
ATOM 729 O O . ALA A 1 97 ? 14.346 1.584 21.168 1.00 69.31 97 ALA A O 1
ATOM 730 N N . LEU A 1 98 ? 12.562 0.956 22.389 1.00 71.88 98 LEU A N 1
ATOM 731 C CA . LEU A 1 98 ? 11.937 0.175 21.324 1.00 71.88 98 LEU A CA 1
ATOM 732 C C . LEU A 1 98 ? 11.490 1.075 20.166 1.00 71.88 98 LEU A C 1
ATOM 734 O O . LEU A 1 98 ? 11.820 0.790 19.016 1.00 71.88 98 LEU A O 1
ATOM 738 N N . GLU A 1 99 ? 10.832 2.197 20.460 1.00 71.31 99 GLU A N 1
ATOM 739 C CA . GLU A 1 99 ? 10.372 3.152 19.449 1.00 71.31 99 GLU A CA 1
ATOM 740 C C . GLU A 1 99 ? 11.542 3.745 18.646 1.00 71.31 99 GLU A C 1
ATOM 742 O O . GLU A 1 99 ? 11.509 3.761 17.414 1.00 71.31 99 GLU A O 1
ATOM 747 N N . ARG A 1 100 ? 12.652 4.115 19.306 1.00 72.44 100 ARG A N 1
ATOM 748 C CA . ARG A 1 100 ? 13.879 4.550 18.609 1.00 72.44 100 ARG A CA 1
ATOM 749 C C . ARG A 1 100 ? 14.466 3.462 17.714 1.00 72.44 100 ARG A C 1
ATOM 751 O O . ARG A 1 100 ? 14.918 3.768 16.611 1.00 72.44 100 ARG A O 1
ATOM 758 N N . ARG A 1 101 ? 14.474 2.200 18.158 1.00 75.19 101 ARG A N 1
ATOM 759 C CA . ARG A 1 101 ? 14.970 1.071 17.348 1.00 75.19 101 ARG A CA 1
ATOM 760 C C . ARG A 1 101 ? 14.092 0.831 16.126 1.00 75.19 101 ARG A C 1
ATOM 762 O O . ARG A 1 101 ? 14.632 0.600 15.047 1.00 75.19 101 ARG A O 1
ATOM 769 N N . VAL A 1 102 ? 12.773 0.928 16.278 1.00 78.44 102 VAL A N 1
ATOM 770 C CA . VAL A 1 102 ? 11.812 0.808 15.174 1.00 78.44 102 VAL A CA 1
ATOM 771 C C . VAL A 1 102 ? 12.003 1.946 14.173 1.00 78.44 102 VAL A C 1
ATOM 773 O O . VAL A 1 102 ? 12.130 1.686 12.980 1.00 78.44 102 VAL A O 1
ATOM 776 N N . MET A 1 103 ? 12.130 3.189 14.640 1.00 76.69 103 MET A N 1
ATOM 777 C CA . MET A 1 103 ? 12.381 4.343 13.770 1.00 76.69 103 MET A CA 1
ATOM 778 C C . MET A 1 103 ? 13.723 4.239 13.035 1.00 76.69 103 MET A C 1
ATOM 780 O O . MET A 1 103 ? 13.797 4.514 11.839 1.00 76.69 103 MET A O 1
ATOM 784 N N . ALA A 1 104 ? 14.777 3.773 13.710 1.00 80.19 104 ALA A N 1
ATOM 785 C CA . ALA A 1 104 ? 16.074 3.535 13.079 1.00 80.19 104 ALA A CA 1
ATOM 786 C C . ALA A 1 104 ? 16.022 2.400 12.040 1.00 80.19 104 ALA A C 1
ATOM 788 O O . ALA A 1 104 ? 16.641 2.505 10.981 1.00 80.19 104 ALA A O 1
ATOM 789 N N . ALA A 1 105 ? 15.286 1.320 12.319 1.00 82.12 105 ALA A N 1
ATOM 790 C CA . ALA A 1 105 ? 15.080 0.230 11.368 1.00 82.12 105 ALA A CA 1
ATOM 791 C C . ALA A 1 105 ? 14.282 0.699 10.143 1.00 82.12 105 ALA A C 1
ATOM 793 O O . ALA A 1 105 ? 14.660 0.385 9.015 1.00 82.12 105 ALA A O 1
ATOM 794 N N . LYS A 1 106 ? 13.242 1.512 10.360 1.00 87.00 106 LYS A N 1
ATOM 795 C CA . LYS A 1 106 ? 12.437 2.113 9.296 1.00 87.00 106 LYS A CA 1
ATOM 796 C C . LYS A 1 106 ? 13.274 3.029 8.405 1.00 87.00 106 LYS A C 1
ATOM 798 O O . LYS A 1 106 ? 13.275 2.837 7.197 1.00 87.00 106 LYS A O 1
ATOM 803 N N . GLY A 1 107 ? 14.071 3.925 8.988 1.00 85.94 107 GLY A N 1
ATOM 804 C CA . GLY A 1 107 ? 14.957 4.803 8.217 1.00 85.94 107 GLY A CA 1
ATOM 805 C C . GLY A 1 107 ? 15.980 4.031 7.374 1.00 85.94 107 GLY A C 1
ATOM 806 O O . GLY A 1 107 ? 16.219 4.375 6.221 1.00 85.94 107 GLY A O 1
ATOM 807 N N . LYS A 1 108 ? 16.540 2.931 7.901 1.00 88.75 108 LYS A N 1
ATOM 808 C CA . LYS A 1 108 ? 17.426 2.044 7.122 1.00 88.75 108 LYS A CA 1
ATOM 809 C C . LYS A 1 108 ? 16.692 1.339 5.981 1.00 88.75 108 LYS A C 1
ATOM 811 O O . LYS A 1 108 ? 17.257 1.188 4.899 1.00 88.75 108 LYS A O 1
ATOM 816 N N . ALA A 1 109 ? 15.460 0.892 6.216 1.00 89.25 109 ALA A N 1
ATOM 817 C CA . ALA A 1 109 ? 14.639 0.266 5.187 1.00 89.25 109 ALA A CA 1
ATOM 818 C C . ALA A 1 109 ? 14.292 1.267 4.075 1.00 89.25 109 ALA A C 1
ATOM 820 O O . ALA A 1 109 ? 14.503 0.958 2.908 1.00 89.25 109 ALA A O 1
ATOM 821 N N . GLU A 1 110 ? 13.866 2.481 4.429 1.00 89.88 110 GLU A N 1
ATOM 822 C CA . GLU A 1 110 ? 13.577 3.567 3.484 1.00 89.88 110 GLU A CA 1
ATOM 823 C C . GLU A 1 110 ? 14.812 3.943 2.652 1.00 89.88 110 GLU A C 1
ATOM 825 O O . GLU A 1 110 ? 14.726 4.060 1.431 1.00 89.88 110 GLU A O 1
ATOM 830 N N . GLN A 1 111 ? 15.990 4.044 3.279 1.00 91.81 111 GLN A N 1
ATOM 831 C CA . GLN A 1 111 ? 17.252 4.275 2.564 1.00 91.81 111 GLN A CA 1
ATOM 832 C C . GLN A 1 111 ? 17.575 3.149 1.575 1.00 91.81 111 GLN A C 1
ATOM 834 O O . GLN A 1 111 ? 17.998 3.418 0.451 1.00 91.81 111 GLN A O 1
ATOM 839 N N . ARG A 1 112 ? 17.360 1.887 1.970 1.00 93.69 112 ARG A N 1
ATOM 840 C CA . ARG A 1 112 ? 17.577 0.733 1.090 1.00 93.69 112 ARG A CA 1
ATOM 841 C C . ARG A 1 112 ? 16.588 0.712 -0.074 1.00 93.69 112 ARG A C 1
ATOM 843 O O . ARG A 1 112 ? 17.003 0.401 -1.184 1.00 93.69 112 ARG A O 1
ATOM 850 N N . VAL A 1 113 ? 15.319 1.042 0.168 1.00 95.19 113 VAL A N 1
ATOM 851 C CA . VAL A 1 113 ? 14.295 1.156 -0.883 1.00 95.19 113 VAL A CA 1
ATOM 852 C C . VAL A 1 113 ? 14.707 2.222 -1.889 1.00 95.19 113 VAL A C 1
ATOM 854 O O . VAL A 1 113 ? 14.819 1.910 -3.069 1.00 95.19 113 VAL A O 1
ATOM 857 N N . LYS A 1 114 ? 15.065 3.422 -1.422 1.00 94.94 114 LYS A N 1
ATOM 858 C CA . LYS A 1 114 ? 15.520 4.507 -2.296 1.00 94.94 114 LYS A CA 1
ATOM 859 C C . LYS A 1 114 ? 16.731 4.102 -3.146 1.00 94.94 114 LYS A C 1
ATOM 861 O O . LYS A 1 114 ? 16.736 4.312 -4.354 1.00 94.94 114 LYS A O 1
ATOM 866 N N . ALA A 1 115 ? 17.734 3.466 -2.537 1.00 94.44 115 ALA A N 1
ATOM 867 C CA . ALA A 1 115 ? 18.913 2.995 -3.264 1.00 94.44 115 ALA A CA 1
ATOM 868 C C . ALA A 1 115 ? 18.565 1.933 -4.327 1.00 94.44 115 ALA A C 1
ATOM 870 O O . ALA A 1 115 ? 19.116 1.947 -5.425 1.00 94.44 115 ALA A O 1
ATOM 871 N N . LEU A 1 116 ? 17.639 1.019 -4.021 1.00 96.12 116 LEU A N 1
ATOM 872 C CA . LEU A 1 116 ? 17.175 0.004 -4.971 1.00 96.12 116 LEU A CA 1
ATOM 873 C C . LEU A 1 116 ? 16.327 0.597 -6.103 1.00 96.12 116 LEU A C 1
ATOM 875 O O . LEU A 1 116 ? 16.385 0.097 -7.226 1.00 96.12 116 LEU A O 1
ATOM 879 N N . GLU A 1 117 ? 15.545 1.640 -5.831 1.00 96.44 117 GLU A N 1
ATOM 880 C CA . GLU A 1 117 ? 14.774 2.369 -6.841 1.00 96.44 117 GLU A CA 1
ATOM 881 C C . GLU A 1 117 ? 15.694 3.113 -7.812 1.00 96.44 117 GLU A C 1
ATOM 883 O O . GLU A 1 117 ? 15.524 2.992 -9.026 1.00 96.44 117 GLU A O 1
ATOM 888 N N . GLU A 1 118 ? 16.716 3.802 -7.297 1.00 96.50 118 GLU A N 1
ATOM 889 C CA . GLU A 1 118 ? 17.742 4.466 -8.109 1.00 96.50 118 GLU A CA 1
ATOM 890 C C . GLU A 1 118 ? 18.498 3.457 -8.991 1.00 96.50 118 GLU A C 1
ATOM 892 O O . GLU A 1 118 ? 18.641 3.670 -10.197 1.00 96.50 118 GLU A O 1
ATOM 897 N N . GLN A 1 119 ? 18.908 2.312 -8.431 1.00 95.75 119 GLN A N 1
ATOM 898 C CA . GLN A 1 119 ? 19.549 1.236 -9.198 1.00 95.75 119 GLN A CA 1
ATOM 899 C C . GLN A 1 119 ? 18.624 0.652 -10.270 1.00 95.75 119 GLN A C 1
ATOM 901 O O . GLN A 1 119 ? 19.058 0.421 -11.397 1.00 95.75 119 GLN A O 1
ATOM 906 N N . ASN A 1 120 ? 17.344 0.437 -9.957 1.00 97.69 120 ASN A N 1
ATOM 907 C CA . ASN A 1 120 ? 16.371 -0.033 -10.942 1.00 97.69 120 ASN A CA 1
ATOM 908 C C . ASN A 1 120 ? 16.188 0.966 -12.084 1.00 97.69 120 ASN A C 1
ATOM 910 O O . ASN A 1 120 ? 16.099 0.556 -13.240 1.00 97.69 120 ASN A O 1
ATOM 914 N N . ALA A 1 121 ? 16.117 2.262 -11.777 1.00 96.62 121 ALA A N 1
ATOM 915 C CA . ALA A 1 121 ? 16.000 3.300 -12.792 1.00 96.62 121 ALA A CA 1
ATOM 916 C C . ALA A 1 121 ? 17.227 3.310 -13.718 1.00 96.62 121 ALA A C 1
ATOM 918 O O . ALA A 1 121 ? 17.062 3.314 -14.938 1.00 96.62 121 ALA A O 1
ATOM 919 N N . ALA A 1 122 ? 18.435 3.221 -13.151 1.00 96.94 122 ALA A N 1
ATOM 920 C CA . ALA A 1 122 ? 19.679 3.154 -13.914 1.00 96.94 122 ALA A CA 1
ATOM 921 C C . ALA A 1 122 ? 19.745 1.909 -14.816 1.00 96.94 122 ALA A C 1
ATOM 923 O O . ALA A 1 122 ? 19.972 2.030 -16.018 1.00 96.94 122 ALA A O 1
ATOM 924 N N . LEU A 1 123 ? 19.457 0.722 -14.270 1.00 97.38 123 LEU A N 1
ATOM 925 C CA . LEU A 1 123 ? 19.456 -0.528 -15.040 1.00 97.38 123 LEU A CA 1
ATOM 926 C C . LEU A 1 123 ? 18.407 -0.521 -16.156 1.00 97.38 123 LEU A C 1
ATOM 928 O O . LEU A 1 123 ? 18.646 -1.034 -17.246 1.00 97.38 123 LEU A O 1
ATOM 932 N N . ARG A 1 124 ? 17.229 0.065 -15.914 1.00 96.38 124 ARG A N 1
ATOM 933 C CA . ARG A 1 124 ? 16.191 0.199 -16.945 1.00 96.38 124 ARG A CA 1
ATOM 934 C C . ARG A 1 124 ? 16.626 1.120 -18.081 1.00 96.38 124 ARG A C 1
ATOM 936 O O . ARG A 1 124 ? 16.313 0.809 -19.228 1.00 96.38 124 ARG A O 1
ATOM 943 N N . ALA A 1 125 ? 17.330 2.210 -17.774 1.00 97.56 125 ALA A N 1
ATOM 944 C CA . ALA A 1 125 ? 17.901 3.093 -18.786 1.00 97.56 125 ALA A CA 1
ATOM 945 C C . ALA A 1 125 ? 18.959 2.358 -19.624 1.00 97.56 125 ALA A C 1
ATOM 947 O O . ALA A 1 125 ? 18.850 2.336 -20.845 1.00 97.56 125 ALA A O 1
ATOM 948 N N . GLU A 1 126 ? 19.885 1.642 -18.979 1.00 97.06 126 GLU A N 1
ATOM 949 C CA . GLU A 1 126 ? 20.918 0.856 -19.667 1.00 97.06 126 GLU A CA 1
ATOM 950 C C . GLU A 1 126 ? 20.313 -0.226 -20.579 1.00 97.06 126 GLU A C 1
ATOM 952 O O . GLU A 1 126 ? 20.714 -0.379 -21.732 1.00 97.06 126 GLU A O 1
ATOM 957 N N . ILE A 1 127 ? 19.281 -0.938 -20.111 1.00 97.94 127 ILE A N 1
ATOM 958 C CA . ILE A 1 127 ? 18.533 -1.893 -20.943 1.00 97.94 127 ILE A CA 1
ATOM 959 C C . ILE A 1 127 ? 17.883 -1.192 -22.145 1.00 97.94 127 ILE A C 1
ATOM 961 O O . ILE A 1 127 ? 17.821 -1.778 -23.228 1.00 97.94 127 ILE A O 1
ATOM 965 N N . GLY A 1 128 ? 17.375 0.029 -21.967 1.00 97.38 128 GLY A N 1
ATOM 966 C CA . GLY A 1 128 ? 16.833 0.852 -23.048 1.00 97.38 128 GLY A CA 1
ATOM 967 C C . GLY A 1 128 ? 17.885 1.160 -24.113 1.00 97.38 128 GLY A C 1
ATOM 968 O O . GLY A 1 128 ? 17.686 0.819 -25.280 1.00 97.38 128 GLY A O 1
ATOM 969 N N . ASP A 1 129 ? 19.028 1.699 -23.695 1.00 96.88 129 ASP A N 1
ATOM 970 C CA . ASP A 1 129 ? 20.134 2.075 -24.582 1.00 96.88 129 ASP A CA 1
ATOM 971 C C . ASP A 1 129 ? 20.701 0.864 -25.336 1.00 96.88 129 ASP A C 1
ATOM 973 O O . ASP A 1 129 ? 20.943 0.919 -26.546 1.00 96.88 129 ASP A O 1
ATOM 977 N N . LEU A 1 130 ? 20.871 -0.269 -24.644 1.00 97.69 130 LEU A N 1
ATOM 978 C CA . LEU A 1 130 ? 21.331 -1.518 -25.253 1.00 97.69 130 LEU A CA 1
ATOM 979 C C . LEU A 1 130 ? 20.325 -2.060 -26.272 1.00 97.69 130 LEU A C 1
ATOM 981 O O . LEU A 1 130 ? 20.713 -2.546 -27.335 1.00 97.69 130 LEU A O 1
ATOM 985 N N . ARG A 1 131 ? 19.021 -1.968 -25.987 1.00 97.06 131 ARG A N 1
ATOM 986 C CA . ARG A 1 131 ? 17.979 -2.367 -26.944 1.00 97.06 131 ARG A CA 1
ATOM 987 C C . ARG A 1 131 ? 17.976 -1.481 -28.181 1.00 97.06 131 ARG A C 1
ATOM 989 O O . ARG A 1 131 ? 17.799 -2.005 -29.278 1.00 97.06 131 ARG A O 1
ATOM 996 N N . GLU A 1 132 ? 18.199 -0.181 -28.026 1.00 96.50 132 GLU A N 1
ATOM 997 C CA . GLU A 1 132 ? 18.303 0.738 -29.158 1.00 96.50 132 GLU A CA 1
ATOM 998 C C . GLU A 1 132 ? 19.536 0.426 -30.019 1.00 96.50 132 GLU A C 1
ATOM 1000 O O . GLU A 1 132 ? 19.429 0.316 -31.241 1.00 96.50 132 GLU A O 1
ATOM 1005 N N . GLN A 1 133 ? 20.691 0.183 -29.391 1.00 95.81 133 GLN A N 1
ATOM 1006 C CA . GLN A 1 133 ? 21.901 -0.271 -30.086 1.00 95.81 133 GLN A CA 1
ATOM 1007 C C . GLN A 1 133 ? 21.648 -1.557 -30.878 1.00 95.81 133 GLN A C 1
ATOM 1009 O O . GLN A 1 133 ? 21.980 -1.633 -32.061 1.00 95.81 133 GLN A O 1
ATOM 1014 N N . LEU A 1 134 ? 21.002 -2.548 -30.258 1.00 96.94 134 LEU A N 1
ATOM 1015 C CA . LEU A 1 134 ? 20.640 -3.796 -30.927 1.00 96.94 134 LEU A CA 1
ATOM 1016 C C . LEU A 1 134 ? 19.671 -3.574 -32.090 1.00 96.94 134 LEU A C 1
ATOM 1018 O O . LEU A 1 134 ? 19.812 -4.228 -33.120 1.00 96.94 134 LEU A O 1
ATOM 1022 N N . ALA A 1 135 ? 18.706 -2.662 -31.960 1.00 94.69 135 ALA A N 1
ATOM 1023 C CA . ALA A 1 135 ? 17.797 -2.323 -33.051 1.00 94.69 135 ALA A CA 1
ATOM 1024 C C . ALA A 1 135 ? 18.551 -1.708 -34.240 1.00 94.69 135 ALA A C 1
ATOM 1026 O O . ALA A 1 135 ? 18.319 -2.111 -35.381 1.00 94.69 135 ALA A O 1
ATOM 1027 N N . ARG A 1 136 ? 19.506 -0.804 -33.978 1.00 92.38 136 ARG A N 1
ATOM 1028 C CA . ARG A 1 136 ? 20.376 -0.235 -35.019 1.00 92.38 136 ARG A CA 1
ATOM 1029 C C . ARG A 1 136 ? 21.209 -1.314 -35.708 1.00 92.38 136 ARG A C 1
ATOM 1031 O O . ARG A 1 136 ? 21.213 -1.379 -36.933 1.00 92.38 136 ARG A O 1
ATOM 1038 N N . TYR A 1 137 ? 21.851 -2.200 -34.946 1.00 93.19 137 TYR A N 1
ATOM 1039 C CA . TYR A 1 137 ? 22.628 -3.298 -35.529 1.00 93.19 137 TYR A CA 1
ATOM 1040 C C . TYR A 1 137 ? 21.769 -4.257 -36.350 1.00 93.19 137 TYR A C 1
ATOM 1042 O O . TYR A 1 137 ? 22.175 -4.631 -37.444 1.00 93.19 137 TYR A O 1
ATOM 1050 N N . ARG A 1 138 ? 20.564 -4.600 -35.879 1.00 93.00 138 ARG A N 1
ATOM 1051 C CA . ARG A 1 138 ? 19.616 -5.419 -36.651 1.00 93.00 138 ARG A CA 1
ATOM 1052 C C . ARG A 1 138 ? 19.236 -4.765 -37.974 1.00 93.00 138 ARG A C 1
ATOM 1054 O O . ARG A 1 138 ? 19.163 -5.457 -38.980 1.00 93.00 138 ARG A O 1
ATOM 1061 N N . HIS A 1 139 ? 19.019 -3.451 -37.987 1.00 91.06 139 HIS A N 1
ATOM 1062 C CA . HIS A 1 139 ? 18.708 -2.731 -39.220 1.00 91.06 139 HIS A CA 1
ATOM 1063 C C . HIS A 1 139 ? 19.874 -2.760 -40.223 1.00 91.06 139 HIS A C 1
ATOM 1065 O O . HIS A 1 139 ? 19.663 -2.997 -41.414 1.00 91.06 139 HIS A O 1
ATOM 1071 N N . LEU A 1 140 ? 21.104 -2.555 -39.739 1.00 89.69 140 LEU A N 1
ATOM 1072 C CA . LEU A 1 140 ? 22.313 -2.656 -40.561 1.00 89.69 140 LEU A CA 1
ATOM 1073 C C . LEU A 1 140 ? 22.488 -4.070 -41.131 1.00 89.69 140 LEU A C 1
ATOM 1075 O O . LEU A 1 140 ? 22.761 -4.217 -42.322 1.00 89.69 140 LEU A O 1
ATOM 1079 N N . ASP A 1 141 ? 22.293 -5.089 -40.294 1.00 90.94 141 ASP A N 1
A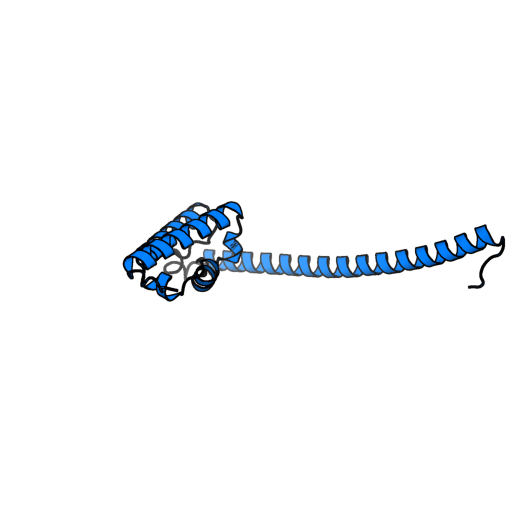TOM 1080 C CA . ASP A 1 141 ? 22.390 -6.501 -40.669 1.00 90.94 141 ASP A CA 1
ATOM 1081 C C . ASP A 1 141 ? 21.343 -6.876 -41.730 1.00 90.94 141 ASP A C 1
ATOM 1083 O O . ASP A 1 141 ? 21.685 -7.409 -42.783 1.00 90.94 141 ASP A O 1
ATOM 1087 N N . GLU A 1 142 ? 20.080 -6.484 -41.537 1.00 92.06 142 GLU A N 1
ATOM 1088 C CA . GLU A 1 142 ? 19.004 -6.726 -42.506 1.00 92.06 142 GLU A CA 1
ATOM 1089 C C . GLU A 1 142 ? 19.309 -6.088 -43.871 1.00 92.06 142 GLU A C 1
ATOM 1091 O O . GLU A 1 142 ? 19.133 -6.711 -44.925 1.00 92.06 142 GLU A O 1
ATOM 1096 N N . HIS A 1 143 ? 19.808 -4.850 -43.877 1.00 90.81 143 HIS A N 1
ATOM 1097 C CA . HIS A 1 143 ? 20.201 -4.179 -45.112 1.00 90.81 143 HIS A CA 1
ATOM 1098 C C . HIS A 1 143 ? 21.379 -4.873 -45.802 1.00 90.81 143 HIS A C 1
ATOM 1100 O O . HIS A 1 143 ? 21.364 -5.029 -47.030 1.00 90.81 143 HIS A O 1
ATOM 1106 N N . LEU A 1 144 ? 22.389 -5.286 -45.031 1.00 90.31 144 LEU A N 1
ATOM 1107 C CA . LEU A 1 144 ? 23.550 -6.009 -45.537 1.00 90.31 144 LEU A CA 1
ATOM 1108 C C . LEU A 1 144 ? 23.125 -7.341 -46.162 1.00 90.31 144 LEU A C 1
ATOM 1110 O O . LEU A 1 144 ? 23.504 -7.615 -47.299 1.00 90.31 144 LEU A O 1
ATOM 1114 N N . CYS A 1 145 ? 22.281 -8.120 -45.481 1.00 90.88 145 CYS A N 1
ATOM 1115 C CA . CYS A 1 145 ? 21.728 -9.367 -46.010 1.00 90.88 145 CYS A CA 1
ATOM 1116 C C . CYS A 1 145 ? 20.931 -9.146 -47.301 1.00 90.88 145 CYS A C 1
ATOM 1118 O O . CYS A 1 145 ? 21.032 -9.944 -48.232 1.00 90.88 145 CYS A O 1
ATOM 1120 N N . ARG A 1 146 ? 20.150 -8.062 -47.384 1.00 90.75 146 ARG A N 1
ATOM 1121 C CA . ARG A 1 146 ? 19.289 -7.785 -48.544 1.00 90.75 146 ARG A CA 1
ATOM 1122 C C . ARG A 1 146 ? 20.047 -7.254 -49.760 1.00 90.75 146 ARG A C 1
ATOM 1124 O O . ARG A 1 146 ? 19.672 -7.557 -50.887 1.00 90.75 146 ARG A O 1
ATOM 1131 N N . THR A 1 147 ? 21.058 -6.412 -49.553 1.00 89.69 147 THR A N 1
ATOM 1132 C CA . THR A 1 147 ? 21.721 -5.662 -50.641 1.00 89.69 147 THR A CA 1
ATOM 1133 C C . THR A 1 147 ? 23.161 -6.095 -50.904 1.00 89.69 147 THR A C 1
ATOM 1135 O O . THR A 1 147 ? 23.745 -5.695 -51.911 1.00 89.69 147 THR A O 1
ATOM 1138 N N . GLY A 1 148 ? 23.757 -6.877 -50.000 1.00 89.50 148 GLY A N 1
ATOM 1139 C CA . GLY A 1 148 ? 25.176 -7.232 -50.022 1.00 89.50 148 GLY A CA 1
ATOM 1140 C C . GLY A 1 148 ? 26.118 -6.057 -49.735 1.00 89.50 148 GLY A C 1
ATOM 1141 O O . GLY A 1 148 ? 27.322 -6.181 -49.948 1.00 89.50 148 GLY A O 1
ATOM 1142 N N . ARG A 1 149 ? 25.597 -4.900 -49.298 1.00 85.12 149 ARG A N 1
ATOM 1143 C CA . ARG A 1 149 ? 26.369 -3.674 -49.043 1.00 85.12 149 ARG A CA 1
ATOM 1144 C C . ARG A 1 149 ? 26.065 -3.109 -47.655 1.00 85.12 149 ARG A C 1
ATOM 1146 O O . ARG A 1 149 ? 24.915 -3.088 -47.219 1.00 85.12 149 ARG A O 1
ATOM 1153 N N . MET A 1 150 ? 27.106 -2.618 -46.984 1.00 83.25 150 MET A N 1
ATOM 1154 C CA . MET A 1 150 ? 26.983 -1.923 -45.698 1.00 83.25 150 MET A CA 1
ATOM 1155 C C . MET A 1 150 ? 26.309 -0.558 -45.880 1.00 83.25 150 MET A C 1
ATOM 1157 O O . MET A 1 150 ? 26.631 0.174 -46.818 1.00 83.25 150 MET A O 1
ATOM 1161 N N . LEU A 1 151 ? 25.394 -0.216 -44.969 1.00 77.75 151 LEU A N 1
ATOM 1162 C CA . LEU A 1 151 ? 24.882 1.148 -44.817 1.00 77.75 151 LEU A CA 1
ATOM 1163 C C . LEU A 1 151 ? 25.995 2.039 -44.230 1.00 77.75 151 LEU A C 1
ATOM 1165 O O . LEU A 1 151 ? 26.711 1.582 -43.335 1.00 77.75 151 LEU A O 1
ATOM 1169 N N . PRO A 1 152 ? 26.169 3.278 -44.723 1.00 73.25 152 PRO A N 1
ATOM 1170 C CA . PRO A 1 152 ? 27.068 4.239 -44.096 1.00 73.25 152 PRO A CA 1
ATOM 1171 C C . PRO A 1 152 ? 26.620 4.552 -42.652 1.00 73.25 152 PRO A C 1
ATOM 1173 O O . PRO A 1 152 ? 25.423 4.453 -42.368 1.00 73.25 152 PRO A O 1
ATOM 1176 N N . PRO A 1 153 ? 27.577 4.875 -41.759 1.00 62.78 153 PRO A N 1
ATOM 1177 C CA . PRO A 1 153 ? 27.319 5.139 -40.344 1.00 62.78 153 PRO A CA 1
ATOM 1178 C C . PRO A 1 153 ? 26.476 6.393 -40.102 1.00 62.78 153 PRO A C 1
ATOM 1180 O O . PRO A 1 153 ? 26.552 7.334 -40.927 1.00 62.78 153 PRO A O 1
#

Radius of gyration: 28.7 Å; Cα contacts (8 Å, |Δi|>4): 72; chains: 1; bounding box: 69×22×83 Å

Organism: NCBI:txid1223802

Sequence (153 aa):
MIQLNRSGQQLAVANVKKFGDWVAERDAAGDWQDYTRAGKLNRSEIANECGFALSVVRQNPAVKAALETLETSLRERGLIGGTDASTAAKDDPTALALERRVMAAKGKAEQRVKALEEQNAALRAEIGDLREQLARYRHLDEHLCRTGRMLPP

InterPro domains:
  IPR049841 VPA1267-like [NF040697] (7-150)
  IPR049841 VPA1267-like [PF28121] (7-150)

Mean predicted aligned error: 15.62 Å

pLDDT: mean 81.43, std 14.65, range [38.97, 97.94]

Solvent-accessible surface area (backbone atoms only — not comparable to full-atom values): 8815 Å² total; per-residue (Å²): 134,86,80,76,80,65,50,72,66,56,49,50,52,51,51,38,50,38,48,52,55,50,48,55,54,44,66,72,67,67,55,60,62,84,47,45,53,93,45,38,72,42,60,65,59,52,18,59,76,48,70,47,61,57,62,48,56,75,70,33,68,68,43,36,52,53,50,54,50,48,54,48,53,35,37,76,70,64,68,36,57,73,56,87,58,70,85,78,48,91,84,40,72,66,56,58,52,50,51,52,51,51,52,53,51,49,54,53,49,52,52,50,50,52,54,51,51,54,50,50,54,51,53,52,50,52,53,49,55,52,50,51,52,50,50,54,50,51,52,44,50,54,45,25,74,74,68,77,44,80,72,83,133